Protein AF-A0AA89B451-F1 (afdb_monomer_lite)

Secondary structure (DSSP, 8-state):
--TTHHHHHHHHHHHHHHT-------------GGGGGGGHHHHHH-PPPPHHHHHHHHHTGGGHHHHHHSHHHHHHHTSHHHHHHHHHTT-PPP---TT------TTTTSS-----------------

Structure (mmCIF, N/CA/C/O backbone):
data_AF-A0AA89B451-F1
#
_entry.id   AF-A0AA89B451-F1
#
loop_
_atom_site.group_PDB
_atom_site.id
_atom_site.type_symbol
_atom_site.label_atom_id
_atom_site.label_alt_id
_atom_site.label_comp_id
_atom_site.label_asym_id
_atom_site.label_entity_id
_atom_site.label_seq_id
_atom_site.pdbx_PDB_ins_code
_atom_site.Cartn_x
_atom_site.Cartn_y
_atom_site.Cartn_z
_atom_site.occupancy
_atom_site.B_iso_or_equiv
_atom_site.auth_seq_id
_atom_site.auth_comp_id
_atom_site.auth_asym_id
_atom_site.auth_atom_id
_atom_site.pdbx_PDB_model_num
ATOM 1 N N . MET A 1 1 ? -18.650 55.884 37.615 1.00 42.34 1 MET A N 1
ATOM 2 C CA . MET A 1 1 ? -19.093 54.529 37.215 1.00 42.34 1 MET A CA 1
ATOM 3 C C . MET A 1 1 ? -18.402 54.192 35.899 1.00 42.34 1 MET A C 1
ATOM 5 O O . MET A 1 1 ? -18.638 54.864 34.905 1.00 42.34 1 MET A O 1
ATOM 9 N N . LYS A 1 2 ? -17.401 53.305 35.936 1.00 44.59 2 LYS A N 1
ATOM 10 C CA . LYS A 1 2 ? -16.384 53.126 34.885 1.00 44.59 2 LYS A CA 1
ATOM 11 C C . LYS A 1 2 ? -16.861 52.053 33.893 1.00 44.59 2 LYS A C 1
ATOM 13 O O . LYS A 1 2 ? -16.496 50.892 34.003 1.00 44.59 2 LYS A O 1
ATOM 18 N N . ALA A 1 3 ? -17.684 52.450 32.925 1.00 47.84 3 ALA A N 1
ATOM 19 C CA . ALA A 1 3 ? -18.198 51.569 31.865 1.00 47.84 3 ALA A CA 1
ATOM 20 C C . ALA A 1 3 ? -17.157 51.232 30.771 1.00 47.84 3 ALA A C 1
ATOM 22 O O . ALA A 1 3 ? -17.498 50.661 29.745 1.00 47.84 3 ALA A O 1
ATOM 23 N N . SER A 1 4 ? -15.887 51.596 30.975 1.00 54.25 4 SER A N 1
ATOM 24 C CA . SER A 1 4 ? -14.821 51.425 29.976 1.00 54.25 4 SER A CA 1
ATOM 25 C C . SER A 1 4 ? -14.074 50.087 30.115 1.00 54.25 4 SER A C 1
ATOM 27 O O . SER A 1 4 ? -13.439 49.621 29.177 1.00 54.25 4 SER A O 1
ATOM 29 N N . SER A 1 5 ? -14.168 49.424 31.277 1.00 54.66 5 SER A N 1
ATOM 30 C CA . SER A 1 5 ? -13.353 48.231 31.556 1.00 54.66 5 SER A CA 1
ATOM 31 C C . SER A 1 5 ? -13.921 46.936 30.964 1.00 54.66 5 SER A C 1
ATOM 33 O O . SER A 1 5 ? -13.147 46.066 30.582 1.00 54.66 5 SER A O 1
ATOM 35 N N . CYS A 1 6 ? -15.248 46.798 30.860 1.00 55.81 6 CYS A N 1
ATOM 36 C CA . CYS A 1 6 ? -15.876 45.573 30.341 1.00 55.81 6 CYS A CA 1
ATOM 37 C C . CYS A 1 6 ? -15.662 45.406 28.833 1.00 55.81 6 CYS A C 1
ATOM 39 O O . CYS A 1 6 ? -15.353 44.315 28.364 1.00 55.81 6 CYS A O 1
ATOM 41 N N . THR A 1 7 ? -15.792 46.494 28.074 1.00 57.56 7 THR A N 1
ATOM 42 C CA . THR A 1 7 ? -15.764 46.454 26.606 1.00 57.56 7 THR A CA 1
ATOM 43 C C . THR A 1 7 ? -14.389 46.056 26.075 1.00 57.56 7 THR A C 1
ATOM 45 O O . THR A 1 7 ? -14.287 45.262 25.142 1.00 57.56 7 THR A O 1
ATOM 48 N N . THR A 1 8 ? -13.325 46.541 26.716 1.00 58.19 8 THR A N 1
ATOM 49 C CA . THR A 1 8 ? -11.941 46.218 26.349 1.00 58.19 8 THR A CA 1
ATOM 50 C C . THR A 1 8 ? -11.605 44.755 26.639 1.00 58.19 8 THR A C 1
ATOM 52 O O . THR A 1 8 ? -10.967 44.102 25.820 1.00 58.19 8 THR A O 1
ATOM 55 N N . VAL A 1 9 ? -12.085 44.205 27.760 1.00 61.34 9 VAL A N 1
ATOM 56 C CA . VAL A 1 9 ? -11.870 42.789 28.111 1.00 61.34 9 VAL A CA 1
ATOM 57 C C . VAL A 1 9 ? -12.570 41.869 27.107 1.00 61.34 9 VAL A C 1
ATOM 59 O O . VAL A 1 9 ? -11.967 40.905 26.639 1.00 61.34 9 VAL A O 1
ATOM 62 N N . CYS A 1 10 ? -13.802 42.200 26.705 1.00 60.12 10 CYS A N 1
ATOM 63 C CA . CYS A 1 10 ? -14.530 41.442 25.687 1.00 60.12 10 CYS A CA 1
ATOM 64 C C . CYS A 1 10 ? -13.842 41.490 24.315 1.00 60.12 10 CYS A C 1
ATOM 66 O O . CYS A 1 10 ? -13.740 40.459 23.655 1.00 60.12 10 CYS A O 1
ATOM 68 N N . ALA A 1 11 ? -13.335 42.653 23.897 1.00 61.25 11 ALA A N 1
ATOM 69 C CA . ALA A 1 11 ? -12.654 42.794 22.610 1.00 61.25 11 ALA A CA 1
ATOM 70 C C . ALA A 1 11 ? -11.364 41.957 22.538 1.00 61.25 11 ALA A C 1
ATOM 72 O O . ALA A 1 11 ? -11.120 41.285 21.537 1.00 61.25 11 ALA A O 1
ATOM 73 N N . VAL A 1 12 ? -10.573 41.939 23.616 1.00 61.97 12 VAL A N 1
ATOM 74 C CA . VAL A 1 12 ? -9.334 41.147 23.689 1.00 61.97 12 VAL A CA 1
ATOM 75 C C . VAL A 1 12 ? -9.632 39.643 23.705 1.00 61.97 12 VAL A C 1
ATOM 77 O O . VAL A 1 12 ? -8.961 38.886 23.012 1.00 61.97 12 VAL A O 1
ATOM 80 N N . LEU A 1 13 ? -10.674 39.204 24.419 1.00 60.19 13 LEU A N 1
ATOM 81 C CA . LEU A 1 13 ? -11.106 37.798 24.429 1.00 60.19 13 LEU A CA 1
ATOM 82 C C . LEU A 1 13 ? -11.544 37.305 23.044 1.00 60.19 13 LEU A C 1
ATOM 84 O O . LEU A 1 13 ? -11.180 36.202 22.647 1.00 60.19 13 LEU A O 1
ATOM 88 N N . VAL A 1 14 ? -12.281 38.123 22.288 1.00 63.44 14 VAL A N 1
ATOM 89 C CA . VAL A 1 14 ? -12.711 37.768 20.925 1.00 63.44 14 VAL A CA 1
ATOM 90 C C . VAL A 1 14 ? -11.514 37.684 19.972 1.00 63.44 14 VAL A C 1
ATOM 92 O O . VAL A 1 14 ? -11.442 36.755 19.172 1.00 63.44 14 VAL A O 1
ATOM 95 N N . LEU A 1 15 ? -10.542 38.593 20.096 1.00 59.72 15 LEU A N 1
ATOM 96 C CA . LEU A 1 15 ? -9.306 38.572 19.304 1.00 59.72 15 LEU A CA 1
ATOM 97 C C . LEU A 1 15 ? -8.456 37.317 19.558 1.00 59.72 15 LEU A C 1
ATOM 99 O O . LEU A 1 15 ? -7.945 36.740 18.605 1.00 59.72 15 LEU A O 1
ATOM 103 N N . VAL A 1 16 ? -8.350 36.856 20.809 1.00 59.94 16 VAL A N 1
ATOM 104 C CA . VAL A 1 16 ? -7.577 35.649 21.169 1.00 59.94 16 VAL A CA 1
ATOM 105 C C . VAL A 1 16 ? -8.245 34.358 20.676 1.00 59.94 16 VAL A C 1
ATOM 107 O O . VAL A 1 16 ? -7.560 33.399 20.328 1.00 59.94 16 VAL A O 1
ATOM 110 N N . LEU A 1 17 ? -9.579 34.317 20.603 1.00 57.19 17 LEU A N 1
ATOM 111 C CA . LEU A 1 17 ? -10.303 33.153 20.077 1.00 57.19 17 LEU A CA 1
ATOM 112 C C . LEU A 1 17 ? -10.185 33.022 18.551 1.00 57.19 17 LEU A C 1
ATOM 114 O O . LEU A 1 17 ? -10.241 31.912 18.026 1.00 57.19 17 LEU A O 1
ATOM 118 N N . LEU A 1 18 ? -9.992 34.137 17.841 1.00 56.81 18 LEU A N 1
ATOM 119 C CA . LEU A 1 18 ? -9.830 34.161 16.383 1.00 56.81 18 LEU A CA 1
ATOM 120 C C . LEU A 1 18 ? -8.450 33.663 15.921 1.00 56.81 18 LEU 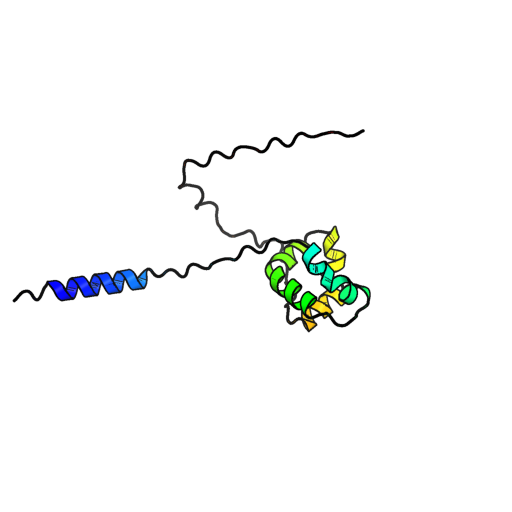A C 1
ATOM 122 O O . LEU A 1 18 ? -8.305 33.300 14.757 1.00 56.81 18 LEU A O 1
ATOM 126 N N . THR A 1 19 ? -7.457 33.609 16.813 1.00 53.78 19 THR A N 1
ATOM 127 C CA . THR A 1 19 ? -6.094 33.128 16.519 1.00 53.78 19 THR A CA 1
ATOM 128 C C . THR A 1 19 ? -5.876 31.664 16.899 1.00 53.78 19 THR A C 1
ATOM 130 O O . THR A 1 19 ? -4.737 31.220 17.005 1.00 53.78 19 THR A O 1
ATOM 133 N N . ALA A 1 20 ? -6.939 30.890 17.138 1.00 51.69 20 ALA A N 1
ATOM 134 C CA . ALA A 1 20 ? -6.831 29.445 17.315 1.00 51.69 20 ALA A CA 1
ATOM 135 C C . ALA A 1 20 ? -6.570 28.776 15.956 1.00 51.69 20 ALA A C 1
ATOM 137 O O . ALA A 1 20 ? -7.441 28.149 15.354 1.00 51.69 20 ALA A O 1
ATOM 138 N N . GLU A 1 21 ? -5.358 28.944 15.444 1.00 49.84 21 GLU A N 1
ATOM 139 C CA . GLU A 1 21 ? -4.872 28.191 14.304 1.00 49.84 21 GLU A CA 1
ATOM 140 C C . GLU A 1 21 ? -4.775 26.713 14.691 1.00 49.84 21 GLU A C 1
ATOM 142 O O . GLU A 1 21 ? -4.073 26.313 15.622 1.00 49.84 21 GLU A O 1
ATOM 147 N N . ALA A 1 22 ? -5.578 25.896 14.006 1.00 50.34 22 ALA A N 1
ATOM 148 C CA . ALA A 1 22 ? -5.596 24.457 14.172 1.00 50.34 22 ALA A CA 1
ATOM 149 C C . ALA A 1 22 ? -4.213 23.917 13.802 1.00 50.34 22 ALA A C 1
ATOM 151 O O . ALA A 1 22 ? -3.892 23.757 12.624 1.00 50.34 22 ALA A O 1
ATOM 152 N N . VAL A 1 23 ? -3.392 23.646 14.818 1.00 46.72 23 VAL A N 1
ATOM 153 C CA . VAL A 1 23 ? -2.1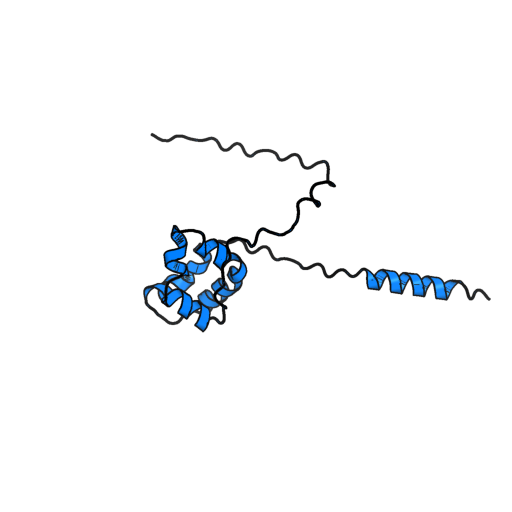35 22.920 14.664 1.00 46.72 23 VAL A CA 1
ATOM 154 C C . VAL A 1 23 ? -2.491 21.549 14.102 1.00 46.72 23 VAL A C 1
ATOM 156 O O . VAL A 1 23 ? -2.917 20.648 14.826 1.00 46.72 23 VAL A O 1
ATOM 159 N N . GLN A 1 24 ? -2.363 21.396 12.785 1.00 46.41 24 GLN A N 1
ATOM 160 C CA . GLN A 1 24 ? -2.410 20.090 12.157 1.00 46.41 24 GLN A CA 1
ATOM 161 C C . GLN A 1 24 ? -1.147 19.364 12.592 1.00 46.41 24 GLN A C 1
ATOM 163 O O . GLN A 1 24 ? -0.073 19.549 12.026 1.00 46.41 24 GLN A O 1
ATOM 168 N N . VAL A 1 25 ? -1.275 18.576 13.657 1.00 45.31 25 VAL A N 1
ATOM 169 C CA . VAL A 1 25 ? -0.246 17.639 14.087 1.00 45.31 25 VAL A CA 1
ATOM 170 C C . VAL A 1 25 ? -0.101 16.614 12.966 1.00 45.31 25 VAL A C 1
ATOM 172 O O . VAL A 1 25 ? -0.804 15.606 12.919 1.00 45.31 25 VAL A O 1
ATOM 175 N N . SER A 1 26 ? 0.781 16.896 12.010 1.00 52.53 26 SER A N 1
ATOM 176 C CA . SER A 1 26 ? 1.203 15.916 11.026 1.00 52.53 26 SER A CA 1
ATOM 177 C C . SER A 1 26 ? 2.032 14.882 11.776 1.00 52.53 26 SER A C 1
ATOM 179 O O . SER A 1 26 ? 3.211 15.100 12.058 1.00 52.53 26 SER A O 1
ATOM 181 N N . VAL A 1 27 ? 1.409 13.768 12.153 1.00 54.88 27 VAL A N 1
ATOM 182 C CA . VAL A 1 27 ? 2.148 12.607 12.640 1.00 54.88 27 VAL A CA 1
ATOM 183 C C . VAL A 1 27 ? 3.012 12.142 11.475 1.00 54.88 27 VAL A C 1
ATOM 185 O O . VAL A 1 27 ? 2.510 11.608 10.486 1.00 54.88 27 VAL A O 1
ATOM 188 N N . ALA A 1 28 ? 4.311 12.417 11.558 1.00 58.75 28 ALA A N 1
ATOM 189 C CA . ALA A 1 28 ? 5.271 11.965 10.570 1.00 58.75 28 ALA A CA 1
ATOM 190 C C . ALA A 1 28 ? 5.390 10.440 10.687 1.00 58.75 28 ALA A C 1
ATOM 192 O O . ALA A 1 28 ? 6.136 9.915 11.512 1.00 58.75 28 ALA A O 1
ATOM 193 N N . VAL A 1 29 ? 4.611 9.716 9.882 1.00 66.25 29 VAL A N 1
ATOM 194 C CA . VAL A 1 29 ? 4.791 8.273 9.725 1.00 66.25 29 VAL A CA 1
ATOM 195 C C . VAL A 1 29 ? 6.126 8.058 9.026 1.00 66.25 29 VAL A C 1
ATOM 197 O O . VAL A 1 29 ? 6.354 8.563 7.927 1.00 66.25 29 VAL A O 1
ATOM 200 N N . THR A 1 30 ? 7.021 7.312 9.669 1.00 80.69 30 THR A N 1
ATOM 201 C CA . THR A 1 30 ? 8.266 6.892 9.025 1.00 80.69 30 THR A CA 1
ATOM 202 C C . THR A 1 30 ? 7.929 5.839 7.980 1.00 80.69 30 THR A C 1
ATOM 204 O O . THR A 1 30 ? 7.410 4.773 8.307 1.00 80.69 30 THR A O 1
ATOM 207 N N . CYS A 1 31 ? 8.229 6.136 6.718 1.00 85.69 31 CYS A N 1
ATOM 208 C CA . CYS A 1 31 ? 8.005 5.208 5.622 1.00 85.69 31 CYS A CA 1
ATOM 209 C C . CYS A 1 31 ? 8.995 4.043 5.706 1.00 85.69 31 CYS A C 1
ATOM 211 O O . CYS A 1 31 ? 10.139 4.149 5.264 1.00 85.69 31 CYS A O 1
ATOM 213 N N . ASN A 1 32 ? 8.541 2.928 6.279 1.00 88.12 32 ASN A N 1
ATOM 214 C CA . ASN A 1 32 ? 9.283 1.680 6.335 1.00 88.12 32 ASN A CA 1
ATOM 215 C C . ASN A 1 32 ? 8.489 0.529 5.692 1.00 88.12 32 ASN A C 1
ATOM 217 O O . ASN A 1 32 ? 7.480 0.056 6.219 1.00 88.12 32 ASN A O 1
ATOM 221 N N . ALA A 1 33 ? 8.984 0.021 4.562 1.00 87.12 33 ALA A N 1
ATOM 222 C CA . ALA A 1 33 ? 8.354 -1.089 3.849 1.00 87.12 33 ALA A CA 1
ATOM 223 C C . ALA A 1 33 ? 8.323 -2.397 4.668 1.00 87.12 33 ALA A C 1
ATOM 225 O O . ALA A 1 33 ? 7.464 -3.243 4.424 1.00 87.12 33 ALA A O 1
ATOM 226 N N . VAL A 1 34 ? 9.203 -2.553 5.666 1.00 89.81 34 VAL A N 1
ATOM 227 C CA . VAL A 1 34 ? 9.238 -3.729 6.555 1.00 89.81 34 VAL A CA 1
ATOM 228 C C . VAL A 1 34 ? 7.949 -3.861 7.371 1.00 89.81 34 VAL A C 1
ATOM 230 O O . VAL A 1 34 ? 7.516 -4.974 7.660 1.00 89.81 34 VAL A O 1
ATOM 233 N N . GLU A 1 35 ? 7.263 -2.757 7.662 1.00 89.44 35 GLU A N 1
ATOM 234 C CA . GLU A 1 35 ? 5.971 -2.779 8.359 1.00 89.44 35 GLU A CA 1
ATOM 235 C C . GLU A 1 35 ? 4.861 -3.457 7.517 1.00 89.44 35 GLU A C 1
ATOM 237 O O . GLU A 1 35 ? 3.888 -3.961 8.076 1.00 89.44 35 GLU A O 1
ATOM 242 N N . LEU A 1 36 ? 5.011 -3.557 6.182 1.00 90.81 36 LEU A N 1
ATOM 243 C CA . LEU A 1 36 ? 4.111 -4.343 5.317 1.00 90.81 36 LEU A CA 1
ATOM 244 C C . LEU A 1 36 ? 4.439 -5.848 5.299 1.00 90.81 36 LEU A C 1
ATOM 246 O O . LEU A 1 36 ? 3.759 -6.605 4.607 1.00 90.81 36 LEU A O 1
ATOM 250 N N . SER A 1 37 ? 5.445 -6.319 6.044 1.00 91.69 37 SER A N 1
ATOM 251 C CA . SER A 1 37 ? 5.803 -7.749 6.111 1.00 91.69 37 SER A CA 1
ATOM 252 C C . SER A 1 37 ? 4.615 -8.640 6.499 1.00 91.69 37 SER A C 1
ATOM 254 O O . SER A 1 37 ? 4.434 -9.723 5.943 1.00 91.69 37 SER A O 1
ATOM 256 N N . SER A 1 38 ? 3.736 -8.136 7.368 1.00 93.12 38 SER A N 1
ATOM 257 C CA . SER A 1 38 ? 2.484 -8.792 7.770 1.00 93.12 38 SER A CA 1
ATOM 258 C C . SER A 1 38 ? 1.500 -9.037 6.612 1.00 93.12 38 SER A C 1
ATOM 260 O O . SER A 1 38 ? 0.625 -9.896 6.722 1.00 93.12 38 SER A O 1
ATOM 262 N N . CYS A 1 39 ? 1.655 -8.331 5.489 1.00 93.06 39 CYS A N 1
ATOM 263 C CA . CYS A 1 39 ? 0.846 -8.483 4.281 1.00 93.06 39 CYS A CA 1
ATOM 264 C C . CYS A 1 39 ? 1.457 -9.423 3.237 1.00 93.06 39 CYS A C 1
ATOM 266 O O . CYS A 1 39 ? 0.786 -9.733 2.254 1.00 93.06 39 CYS A O 1
ATOM 268 N N . VAL A 1 40 ? 2.701 -9.887 3.413 1.00 92.38 40 VAL A N 1
ATOM 269 C CA . VAL A 1 40 ? 3.416 -10.665 2.385 1.00 92.38 40 VAL A CA 1
ATOM 270 C C . VAL A 1 40 ? 2.627 -11.902 1.982 1.00 92.38 40 VAL A C 1
ATOM 272 O O . VAL A 1 40 ? 2.404 -12.100 0.795 1.00 92.38 40 VAL A O 1
ATOM 275 N N . ASN A 1 41 ? 2.118 -12.674 2.945 1.00 92.06 41 ASN A N 1
ATOM 276 C CA . ASN A 1 41 ? 1.335 -13.878 2.654 1.00 92.06 41 ASN A CA 1
ATOM 277 C C . ASN A 1 41 ? 0.062 -13.563 1.838 1.00 92.06 41 ASN A C 1
ATOM 279 O O . ASN A 1 41 ? -0.235 -14.244 0.857 1.00 92.06 41 ASN A O 1
ATOM 283 N N . ALA A 1 42 ? -0.639 -12.477 2.180 1.00 93.44 42 ALA A N 1
ATOM 284 C CA . ALA A 1 42 ? -1.828 -12.034 1.451 1.00 93.44 42 ALA A CA 1
ATOM 285 C C . ALA A 1 42 ? -1.495 -11.582 0.016 1.00 93.44 42 ALA A C 1
ATOM 287 O O . ALA A 1 42 ? -2.249 -11.846 -0.920 1.00 93.44 42 ALA A O 1
ATOM 288 N N . ILE A 1 43 ? -0.333 -10.953 -0.181 1.00 92.69 43 ILE A N 1
ATOM 289 C CA . ILE A 1 43 ? 0.134 -10.493 -1.494 1.00 92.69 43 ILE A CA 1
ATOM 290 C C . ILE A 1 43 ? 0.630 -11.666 -2.354 1.00 92.69 43 ILE A C 1
ATOM 292 O O . ILE A 1 43 ? 0.268 -11.760 -3.526 1.00 92.69 43 ILE A O 1
ATOM 296 N N . THR A 1 44 ? 1.440 -12.575 -1.811 1.00 91.50 44 THR A N 1
ATOM 297 C CA . THR A 1 44 ? 2.063 -13.659 -2.589 1.00 91.50 44 THR A CA 1
ATOM 298 C C . THR A 1 44 ? 1.113 -14.819 -2.852 1.00 91.50 44 THR A C 1
ATOM 300 O O . THR A 1 44 ? 1.140 -15.389 -3.937 1.00 91.50 44 THR A O 1
ATOM 303 N N . SER A 1 45 ? 0.256 -15.155 -1.886 1.00 88.56 45 SER A N 1
ATOM 304 C CA . SER A 1 45 ? -0.612 -16.338 -1.948 1.00 88.56 45 SER A CA 1
ATOM 305 C C . SER A 1 45 ? -2.078 -16.001 -2.219 1.00 88.56 45 SER A C 1
ATOM 307 O O . SER A 1 45 ? -2.908 -16.900 -2.293 1.00 88.56 45 SER A O 1
ATOM 309 N N . SER A 1 46 ? -2.419 -14.717 -2.380 1.00 84.38 46 SER A N 1
ATOM 310 C CA . SER A 1 46 ? -3.809 -14.238 -2.506 1.00 84.38 46 SER A CA 1
ATOM 311 C C . SER A 1 46 ? -4.699 -14.607 -1.309 1.00 84.38 46 SER A C 1
ATOM 313 O O . SER A 1 46 ? -5.922 -14.679 -1.443 1.00 84.38 46 SER A O 1
ATOM 315 N N . ALA A 1 47 ? -4.093 -14.865 -0.148 1.00 90.81 47 ALA A N 1
ATOM 316 C CA . ALA A 1 47 ? -4.816 -15.152 1.081 1.00 90.81 47 ALA A CA 1
ATOM 317 C C . ALA A 1 47 ? -5.534 -13.889 1.601 1.00 90.81 47 ALA A C 1
ATOM 319 O O . ALA A 1 47 ? -5.110 -12.768 1.297 1.00 90.81 47 ALA A O 1
ATOM 320 N N . PRO A 1 48 ? -6.600 -14.035 2.408 1.00 93.56 48 PRO A N 1
ATOM 321 C CA . PRO A 1 48 ? -7.227 -12.900 3.075 1.00 93.56 48 PRO A CA 1
ATOM 322 C C . PRO A 1 48 ? -6.208 -12.128 3.936 1.00 93.56 48 PRO A C 1
ATOM 324 O O . PRO A 1 48 ? -5.423 -12.759 4.652 1.00 93.56 48 PRO A O 1
ATOM 327 N N . PRO A 1 49 ? -6.192 -10.781 3.899 1.00 95.38 49 PRO A N 1
ATOM 328 C CA . PRO A 1 49 ? -5.296 -10.002 4.743 1.00 95.38 49 PRO A CA 1
ATOM 329 C C . PRO A 1 49 ? -5.678 -10.135 6.219 1.00 95.38 49 PRO A C 1
ATOM 331 O O . PRO A 1 49 ? -6.854 -10.147 6.581 1.00 95.38 49 PRO A O 1
ATOM 334 N N . SER A 1 50 ? -4.667 -10.208 7.083 1.00 95.94 50 SER A N 1
ATOM 335 C CA . SER A 1 50 ? -4.864 -10.163 8.531 1.00 95.94 50 SER A CA 1
ATOM 336 C C . SER A 1 50 ? -5.238 -8.751 8.992 1.00 95.94 50 SER A C 1
ATOM 338 O O . SER A 1 50 ? -4.946 -7.757 8.324 1.00 95.94 50 SER A O 1
ATOM 340 N N . GLN A 1 51 ? -5.820 -8.640 10.186 1.00 95.69 51 GLN A N 1
ATOM 341 C CA . GLN A 1 51 ? -6.115 -7.336 10.785 1.00 95.69 51 GLN A CA 1
ATOM 342 C C . GLN A 1 51 ? -4.845 -6.491 10.982 1.00 95.69 51 GLN A C 1
ATOM 344 O O . GLN A 1 51 ? -4.863 -5.284 10.743 1.00 95.69 51 GLN A O 1
ATOM 349 N N . LEU A 1 52 ? -3.726 -7.131 11.343 1.00 95.50 52 LEU A N 1
ATOM 350 C CA . LEU A 1 52 ? -2.429 -6.465 11.464 1.00 95.50 52 LEU A CA 1
ATOM 351 C C . LEU A 1 52 ? -1.963 -5.901 10.118 1.00 95.50 52 LEU A C 1
ATOM 353 O O . LEU A 1 52 ? -1.555 -4.745 10.055 1.00 95.50 52 LEU A O 1
ATOM 357 N N . CYS A 1 53 ? -2.092 -6.683 9.041 1.00 95.81 53 CYS A N 1
ATOM 358 C CA . CYS A 1 53 ? -1.796 -6.208 7.693 1.00 95.81 53 CYS A CA 1
ATOM 359 C C . CYS A 1 53 ? -2.617 -4.957 7.354 1.00 95.81 53 CYS A C 1
ATOM 361 O O . CYS A 1 53 ? -2.051 -3.938 6.959 1.00 95.81 53 CYS A O 1
ATOM 363 N N . CYS A 1 54 ? -3.933 -4.987 7.575 1.00 96.31 54 CYS A N 1
ATOM 364 C CA . CYS A 1 54 ? -4.775 -3.830 7.284 1.00 96.31 54 CYS A CA 1
ATOM 365 C C . CYS A 1 54 ? -4.421 -2.600 8.134 1.00 96.31 54 CYS A C 1
ATOM 367 O O . CYS A 1 54 ? -4.382 -1.496 7.591 1.00 96.31 54 CYS A O 1
ATOM 369 N N . SER A 1 55 ? -4.090 -2.772 9.421 1.00 95.94 55 SER A N 1
ATOM 370 C CA . SER A 1 55 ? -3.613 -1.667 10.272 1.00 95.94 55 SER A CA 1
ATOM 371 C C . SER A 1 55 ? -2.357 -1.023 9.688 1.00 95.94 55 SER A C 1
ATOM 373 O O . SER A 1 55 ? -2.311 0.190 9.493 1.00 95.94 55 SER A O 1
ATOM 375 N N . LYS A 1 56 ? -1.368 -1.841 9.308 1.00 94.50 56 LYS A N 1
ATOM 376 C CA . LYS A 1 56 ? -0.088 -1.362 8.776 1.00 94.50 56 LYS A CA 1
ATOM 377 C C . LYS A 1 56 ? -0.205 -0.705 7.409 1.00 94.50 56 LYS A C 1
ATOM 379 O O . LYS A 1 56 ? 0.434 0.316 7.166 1.00 94.50 56 LYS A O 1
ATOM 384 N N . VAL A 1 57 ? -1.051 -1.223 6.523 1.00 93.69 57 VAL A N 1
ATOM 385 C CA . VAL A 1 57 ? -1.320 -0.566 5.232 1.00 93.69 57 VAL A CA 1
ATOM 386 C C . VAL A 1 57 ? -2.032 0.773 5.444 1.00 93.69 57 VAL A C 1
ATOM 388 O O . VAL A 1 57 ? -1.728 1.742 4.750 1.00 93.69 57 VAL A O 1
ATOM 391 N N . ASN A 1 58 ? -2.944 0.857 6.416 1.00 93.31 58 ASN A N 1
ATOM 392 C CA . ASN A 1 58 ? -3.649 2.093 6.746 1.00 93.31 58 ASN A CA 1
ATOM 393 C C . ASN A 1 58 ? -2.718 3.158 7.349 1.00 93.31 58 ASN A C 1
ATOM 395 O O . ASN A 1 58 ? -2.782 4.315 6.941 1.00 93.31 58 ASN A O 1
ATOM 399 N N . GLU A 1 59 ? -1.821 2.761 8.256 1.00 91.94 59 GLU A N 1
ATOM 400 C CA . GLU A 1 59 ? -0.767 3.624 8.81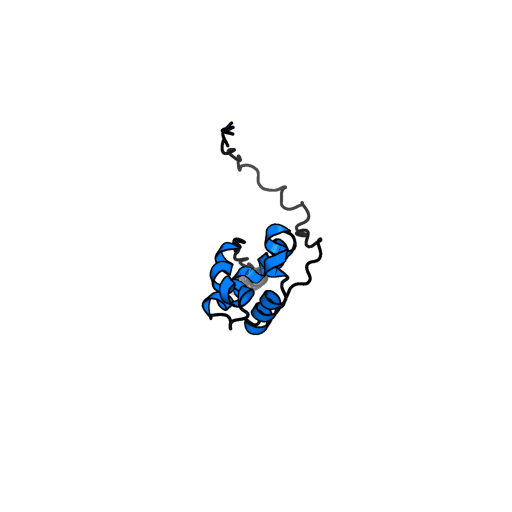0 1.00 91.94 59 GLU A CA 1
ATOM 401 C C . GLU A 1 59 ? 0.140 4.181 7.702 1.00 91.94 59 GLU A C 1
ATOM 403 O O . GLU A 1 59 ? 0.515 5.350 7.723 1.00 91.94 59 GLU A O 1
ATOM 408 N N . GLN A 1 60 ? 0.447 3.369 6.687 1.00 91.38 60 GLN A N 1
ATOM 409 C CA . GLN A 1 60 ? 1.398 3.718 5.630 1.00 91.38 60 GLN A CA 1
ATOM 410 C C . GLN A 1 60 ? 0.792 4.310 4.358 1.00 91.38 60 GLN A C 1
ATOM 412 O O . GLN A 1 60 ? 1.504 4.498 3.368 1.00 91.38 60 GLN A O 1
ATOM 417 N N . LYS A 1 61 ? -0.490 4.680 4.384 1.00 90.25 61 LYS A N 1
ATOM 418 C CA . LYS A 1 61 ? -1.154 5.443 3.316 1.00 90.25 61 LYS A CA 1
ATOM 419 C C . LYS A 1 61 ? -0.301 6.572 2.711 1.00 90.25 61 LYS A C 1
ATOM 421 O O . LYS A 1 61 ? -0.154 6.574 1.487 1.00 90.25 61 LYS A O 1
ATOM 426 N N . PRO A 1 62 ? 0.304 7.491 3.497 1.00 87.56 62 PRO A N 1
ATOM 427 C CA . PRO A 1 62 ? 1.101 8.585 2.931 1.00 87.56 62 PRO A CA 1
ATOM 428 C C . PRO A 1 62 ? 2.369 8.108 2.200 1.00 87.56 62 PRO A C 1
ATOM 430 O O . PRO A 1 62 ? 2.869 8.797 1.315 1.00 87.56 62 PRO A O 1
ATOM 433 N N . CYS A 1 63 ? 2.865 6.910 2.515 1.00 90.50 63 CYS A N 1
ATOM 434 C CA . CYS A 1 63 ? 4.102 6.349 1.973 1.00 90.50 63 CYS A CA 1
ATOM 435 C C . CYS A 1 63 ? 3.898 5.519 0.696 1.00 90.50 63 CYS A C 1
ATOM 437 O O . CYS A 1 63 ? 4.862 5.238 -0.017 1.00 90.50 63 CYS A O 1
ATOM 439 N N . LEU A 1 64 ? 2.659 5.130 0.367 1.00 90.81 64 LEU A N 1
ATOM 440 C CA . LEU A 1 64 ? 2.373 4.238 -0.765 1.00 90.81 64 LEU A CA 1
ATOM 441 C C . LEU A 1 64 ? 2.923 4.769 -2.097 1.00 90.81 64 LEU A C 1
ATOM 443 O O . LEU A 1 64 ? 3.466 3.998 -2.887 1.00 90.81 64 LEU A O 1
ATOM 447 N N . CYS A 1 65 ? 2.865 6.083 -2.333 1.00 90.75 65 CYS A N 1
ATOM 448 C CA . CYS A 1 65 ? 3.457 6.662 -3.538 1.00 90.75 65 CYS A CA 1
ATOM 449 C C . CYS A 1 65 ? 4.978 6.613 -3.563 1.00 90.75 65 CYS A C 1
ATOM 451 O O . CYS A 1 65 ? 5.560 6.386 -4.622 1.00 90.75 65 CYS A O 1
ATOM 453 N N . GLN A 1 66 ? 5.632 6.776 -2.415 1.00 89.62 66 GLN A N 1
ATOM 454 C CA . GLN A 1 66 ? 7.079 6.622 -2.325 1.00 89.62 66 GLN A CA 1
ATOM 455 C C . GLN A 1 66 ? 7.493 5.184 -2.667 1.00 89.62 66 GLN A C 1
ATOM 457 O O . GLN A 1 66 ? 8.459 4.978 -3.402 1.00 89.62 66 GLN A O 1
ATOM 462 N N . TYR A 1 67 ? 6.723 4.189 -2.219 1.00 90.88 67 TYR A N 1
ATOM 463 C CA . TYR A 1 67 ? 6.967 2.788 -2.570 1.00 90.88 67 TYR A CA 1
ATOM 464 C C . TYR A 1 67 ? 6.723 2.487 -4.045 1.00 90.88 67 TYR A C 1
ATOM 466 O O . TYR A 1 67 ? 7.476 1.722 -4.638 1.00 90.88 67 TYR A O 1
ATOM 474 N N . LEU A 1 68 ? 5.722 3.119 -4.661 1.00 90.38 68 LEU A N 1
ATOM 475 C CA . LEU A 1 68 ? 5.456 2.972 -6.094 1.00 90.38 68 LEU A CA 1
ATOM 476 C C . LEU A 1 68 ? 6.527 3.629 -6.975 1.00 90.38 68 LEU A C 1
ATOM 478 O O . LEU A 1 68 ? 6.755 3.159 -8.090 1.00 90.38 68 LEU A O 1
ATOM 482 N N . LYS A 1 69 ? 7.204 4.672 -6.482 1.00 88.75 69 LYS A N 1
ATOM 483 C CA . LYS A 1 69 ? 8.340 5.308 -7.169 1.00 88.75 69 LYS A CA 1
ATOM 484 C C . LYS A 1 69 ? 9.628 4.492 -7.062 1.00 88.75 69 LYS A C 1
ATOM 486 O O . LYS A 1 69 ? 10.455 4.546 -7.967 1.00 88.75 69 LYS A O 1
ATOM 491 N N . ASN A 1 70 ? 9.807 3.724 -5.987 1.00 88.62 70 ASN A N 1
ATOM 492 C CA . ASN A 1 70 ? 10.982 2.876 -5.822 1.00 88.62 70 ASN A CA 1
ATOM 493 C C . ASN A 1 70 ? 10.839 1.591 -6.668 1.00 88.62 70 ASN A C 1
ATOM 495 O O . ASN A 1 70 ? 9.977 0.768 -6.357 1.00 88.62 70 ASN A O 1
ATOM 499 N N . PRO A 1 71 ? 11.674 1.357 -7.700 1.00 88.19 71 PRO A N 1
ATOM 500 C CA . PRO A 1 71 ? 11.516 0.212 -8.602 1.00 88.19 71 PRO A CA 1
ATOM 501 C C . PRO A 1 71 ? 11.595 -1.145 -7.884 1.00 88.19 71 PRO A C 1
ATOM 503 O O . PRO A 1 71 ? 10.863 -2.065 -8.247 1.00 88.19 71 PRO A O 1
ATOM 506 N N . SER A 1 72 ? 12.401 -1.257 -6.824 1.00 89.75 72 SER A N 1
ATOM 507 C CA . SER A 1 72 ? 12.556 -2.493 -6.047 1.00 89.75 72 SER A CA 1
ATOM 508 C C . SER A 1 72 ? 11.289 -2.870 -5.275 1.00 89.75 72 SER A C 1
ATOM 510 O O . SER A 1 72 ? 11.000 -4.054 -5.099 1.00 89.75 72 SER A O 1
ATOM 512 N N . LEU A 1 73 ? 10.516 -1.872 -4.833 1.00 89.56 73 LEU A N 1
ATOM 513 C CA . LEU A 1 73 ? 9.276 -2.058 -4.069 1.00 89.56 73 LEU A CA 1
ATOM 514 C C . LEU A 1 73 ? 8.029 -2.025 -4.953 1.00 89.56 73 LEU A C 1
ATOM 516 O O . LEU A 1 73 ? 7.029 -2.675 -4.639 1.00 89.56 73 LEU A O 1
ATOM 520 N N . ARG A 1 74 ? 8.090 -1.305 -6.077 1.00 90.25 74 ARG A N 1
ATOM 521 C CA . ARG A 1 74 ? 6.975 -1.106 -7.003 1.00 90.25 74 ARG A CA 1
ATOM 522 C C . ARG A 1 74 ? 6.351 -2.429 -7.419 1.00 90.25 74 ARG A C 1
ATOM 524 O O . ARG A 1 74 ? 5.140 -2.563 -7.323 1.00 90.25 74 ARG A O 1
ATOM 531 N N . GLN A 1 75 ? 7.159 -3.417 -7.799 1.00 88.69 75 GLN A N 1
ATOM 532 C CA . GLN A 1 75 ? 6.681 -4.744 -8.210 1.00 88.69 75 GLN A CA 1
ATOM 533 C C . GLN A 1 75 ? 5.777 -5.423 -7.165 1.00 88.69 75 GLN A C 1
ATOM 535 O O . GLN A 1 75 ? 4.798 -6.070 -7.529 1.00 88.69 75 GLN A O 1
ATOM 540 N N . PHE A 1 76 ? 6.049 -5.216 -5.873 1.00 88.88 76 PHE A N 1
ATOM 541 C CA . PHE A 1 76 ? 5.245 -5.768 -4.786 1.00 88.88 76 PHE A CA 1
ATOM 542 C C . PHE A 1 76 ? 3.975 -4.944 -4.561 1.00 88.88 76 PHE A C 1
ATOM 544 O O . PHE A 1 76 ? 2.878 -5.501 -4.545 1.00 88.88 76 PHE A O 1
ATOM 551 N N . VAL A 1 77 ? 4.108 -3.618 -4.458 1.00 91.12 77 VAL A N 1
ATOM 552 C CA . VAL A 1 77 ? 3.006 -2.701 -4.110 1.00 91.12 77 VAL A CA 1
ATOM 553 C C . VAL A 1 77 ? 2.028 -2.478 -5.271 1.00 91.12 77 VAL A C 1
ATOM 555 O O . VAL A 1 77 ? 0.841 -2.267 -5.042 1.00 91.12 77 VAL A O 1
ATOM 558 N N . SER A 1 78 ? 2.478 -2.569 -6.528 1.00 91.00 78 SER A N 1
ATOM 559 C CA . SER A 1 78 ? 1.617 -2.429 -7.711 1.00 91.00 78 SER A CA 1
ATOM 560 C C . SER A 1 78 ? 1.004 -3.742 -8.203 1.00 91.00 78 SER A C 1
ATOM 562 O O . SER A 1 78 ? 0.248 -3.713 -9.179 1.00 91.00 78 SER A O 1
ATOM 564 N N . SER A 1 79 ? 1.329 -4.874 -7.569 1.00 92.12 79 SER A N 1
ATOM 565 C CA . SER A 1 79 ? 0.826 -6.194 -7.961 1.00 92.12 79 SER A CA 1
ATOM 566 C C . SER A 1 79 ? -0.709 -6.280 -7.855 1.00 92.12 79 SER A C 1
ATOM 568 O O . SER A 1 79 ? -1.316 -5.593 -7.025 1.00 92.12 79 SER A O 1
ATOM 570 N N . PRO A 1 80 ? -1.374 -7.140 -8.652 1.00 93.69 80 PRO A N 1
ATOM 571 C CA . PRO A 1 80 ? -2.824 -7.323 -8.568 1.00 93.69 80 PRO A CA 1
ATOM 572 C C . PRO A 1 80 ? -3.296 -7.718 -7.164 1.00 93.69 80 PRO A C 1
ATOM 574 O O . PRO A 1 80 ? -4.328 -7.240 -6.696 1.00 93.69 80 PRO A O 1
ATOM 577 N N . ASN A 1 81 ? -2.519 -8.546 -6.466 1.00 94.38 81 ASN A N 1
ATOM 578 C CA . ASN A 1 81 ? -2.849 -8.987 -5.116 1.00 94.38 81 ASN A CA 1
ATOM 579 C C . ASN A 1 81 ? -2.647 -7.879 -4.081 1.00 94.38 81 ASN A C 1
ATOM 581 O O . ASN A 1 81 ? -3.499 -7.719 -3.214 1.00 94.38 81 ASN A O 1
ATOM 585 N N . ALA A 1 82 ? -1.607 -7.048 -4.201 1.00 93.31 82 ALA A N 1
ATOM 586 C CA . ALA A 1 82 ? -1.461 -5.877 -3.334 1.00 93.31 82 ALA A CA 1
ATOM 587 C C . ALA A 1 82 ? -2.615 -4.880 -3.511 1.00 93.31 82 ALA A C 1
ATOM 589 O O . ALA A 1 82 ? -3.119 -4.341 -2.526 1.00 93.31 82 ALA A O 1
ATOM 590 N N . ARG A 1 83 ? -3.103 -4.692 -4.744 1.00 93.56 83 ARG A N 1
ATOM 591 C CA . ARG A 1 83 ? -4.302 -3.879 -5.008 1.00 93.56 83 ARG A CA 1
ATOM 592 C C . ARG A 1 83 ? -5.544 -4.469 -4.346 1.00 93.56 83 ARG A C 1
ATOM 594 O O . ARG A 1 83 ? -6.279 -3.729 -3.704 1.00 93.56 83 ARG A O 1
ATOM 601 N N . LYS A 1 84 ? -5.743 -5.789 -4.439 1.00 94.38 84 LYS A N 1
ATOM 602 C CA . LYS A 1 84 ? -6.832 -6.482 -3.732 1.00 94.38 84 LYS A CA 1
ATOM 603 C C . LYS A 1 84 ? -6.727 -6.301 -2.220 1.00 94.38 84 LYS A C 1
ATOM 605 O O . LYS A 1 84 ? -7.721 -5.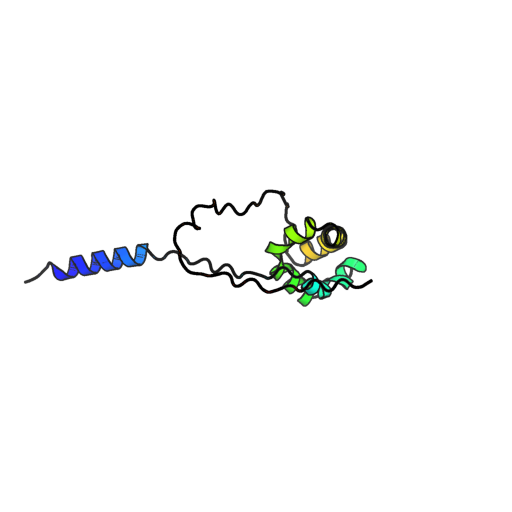955 -1.602 1.00 94.38 84 LYS A O 1
ATOM 610 N N . VAL A 1 85 ? -5.539 -6.476 -1.635 1.00 95.19 85 VAL A N 1
ATOM 611 C CA . VAL A 1 85 ? -5.305 -6.254 -0.197 1.00 95.19 85 VAL A CA 1
ATOM 612 C C . VAL A 1 85 ? -5.678 -4.826 0.197 1.00 95.19 85 VAL A C 1
ATOM 614 O O . VAL A 1 85 ? -6.425 -4.646 1.153 1.00 95.19 85 VAL A O 1
ATOM 617 N N . ALA A 1 86 ? -5.232 -3.820 -0.561 1.00 94.25 86 ALA A N 1
ATOM 618 C CA . ALA A 1 86 ? -5.587 -2.426 -0.308 1.00 94.25 86 ALA A CA 1
ATOM 619 C C . ALA A 1 86 ? -7.110 -2.211 -0.349 1.00 94.25 86 ALA A C 1
ATOM 621 O O . ALA A 1 86 ? -7.665 -1.629 0.581 1.00 94.25 86 ALA A O 1
ATOM 622 N N . SER A 1 87 ? -7.799 -2.750 -1.361 1.00 95.06 87 SER A N 1
ATOM 623 C CA . SER A 1 87 ? -9.262 -2.683 -1.460 1.00 95.06 87 SER A CA 1
ATOM 624 C C . SER A 1 87 ? -9.968 -3.373 -0.289 1.00 95.06 87 SER A C 1
ATOM 626 O O . SER A 1 87 ? -10.852 -2.772 0.315 1.00 95.06 87 SER A O 1
ATOM 628 N N . THR A 1 88 ? -9.557 -4.590 0.077 1.00 95.81 88 THR A N 1
ATOM 629 C CA . THR A 1 88 ? -10.125 -5.343 1.207 1.00 95.81 88 THR A CA 1
ATOM 630 C C . THR A 1 88 ? -9.913 -4.622 2.537 1.00 95.81 88 THR A C 1
ATOM 632 O O . THR A 1 88 ? -10.798 -4.620 3.385 1.00 95.81 88 THR A O 1
ATOM 635 N N . CYS A 1 89 ? -8.765 -3.967 2.715 1.00 95.31 89 CYS A N 1
ATOM 636 C CA . CYS A 1 89 ? -8.445 -3.191 3.910 1.00 95.31 89 CYS A CA 1
ATOM 637 C C . CYS A 1 89 ? -9.026 -1.760 3.903 1.00 95.31 89 CYS A C 1
ATOM 639 O O . CYS A 1 89 ? -8.730 -0.988 4.814 1.00 95.31 89 CYS A O 1
ATOM 641 N N . GLY A 1 90 ? -9.809 -1.364 2.890 1.00 95.06 90 GLY A N 1
ATOM 642 C CA . GLY A 1 90 ? -10.396 -0.018 2.805 1.00 95.06 90 GLY A CA 1
ATOM 643 C C . GLY A 1 90 ? -9.372 1.098 2.559 1.00 95.06 90 GLY A C 1
ATOM 644 O O . GLY A 1 90 ? -9.572 2.251 2.951 1.00 95.06 90 GLY A O 1
ATOM 645 N N . VAL A 1 91 ? -8.241 0.767 1.937 1.00 93.56 91 VAL A N 1
ATOM 646 C CA . VAL A 1 91 ? -7.184 1.717 1.597 1.00 93.56 91 VAL A CA 1
ATOM 647 C C . VAL A 1 91 ? -7.285 2.089 0.117 1.00 93.56 91 VAL A C 1
ATOM 649 O O . VAL A 1 91 ? -7.054 1.233 -0.741 1.00 93.56 91 VAL A O 1
ATOM 652 N N . PRO A 1 92 ? -7.622 3.351 -0.218 1.00 89.44 92 PRO A N 1
ATOM 653 C CA . PRO A 1 92 ? -7.669 3.779 -1.607 1.00 89.44 92 PRO A CA 1
ATOM 654 C C . PRO A 1 92 ? -6.267 3.711 -2.213 1.00 89.44 92 PRO A C 1
ATOM 656 O O . PRO A 1 92 ? -5.291 4.174 -1.620 1.00 89.44 92 PRO A O 1
ATOM 659 N N . PHE A 1 93 ? -6.168 3.122 -3.403 1.00 87.88 93 PHE A N 1
ATOM 660 C CA . PHE A 1 93 ? -4.902 3.044 -4.117 1.00 87.88 93 PHE A CA 1
ATOM 661 C C . PHE A 1 93 ? -4.560 4.424 -4.700 1.00 87.88 93 PHE A C 1
ATOM 663 O O . PHE A 1 93 ? -5.382 4.978 -5.434 1.00 87.88 93 PHE A O 1
ATOM 670 N N . PRO A 1 94 ? -3.385 5.000 -4.401 1.00 85.06 94 PRO A N 1
ATOM 671 C CA . PRO A 1 94 ? -3.104 6.378 -4.773 1.00 85.06 94 PRO A CA 1
ATOM 672 C C . PRO A 1 94 ? -2.779 6.526 -6.266 1.00 85.06 94 PRO A C 1
ATOM 674 O O . PRO A 1 94 ? -2.092 5.693 -6.863 1.00 85.06 94 PRO A O 1
ATOM 677 N N . THR A 1 95 ? -3.220 7.635 -6.862 1.00 86.69 95 THR A N 1
ATOM 678 C CA . THR A 1 95 ? -2.691 8.135 -8.136 1.00 86.69 95 THR A CA 1
ATOM 679 C C . THR A 1 95 ? -1.424 8.928 -7.848 1.00 86.69 95 THR A C 1
ATOM 681 O O . THR A 1 95 ? -1.473 10.067 -7.382 1.00 86.69 95 THR A O 1
ATOM 684 N N . CYS A 1 96 ? -0.276 8.297 -8.060 1.00 83.50 96 CYS A N 1
ATOM 685 C CA . CYS A 1 96 ? 1.009 8.910 -7.770 1.00 83.50 96 CYS A CA 1
ATOM 686 C C . CYS A 1 96 ? 1.463 9.734 -8.962 1.00 83.50 96 CYS A C 1
ATOM 688 O O . CYS A 1 96 ? 2.054 9.212 -9.901 1.00 83.50 96 CYS A O 1
ATOM 690 N N . ASN A 1 97 ? 1.182 11.027 -8.902 1.00 74.62 97 ASN A N 1
ATOM 691 C CA . ASN A 1 97 ? 1.763 11.982 -9.825 1.00 74.62 97 ASN A CA 1
ATOM 692 C C . ASN A 1 97 ? 3.171 12.289 -9.304 1.00 74.62 97 ASN A C 1
ATOM 694 O O . ASN A 1 97 ? 3.365 12.515 -8.104 1.00 74.62 97 ASN A O 1
ATOM 698 N N . ASP A 1 98 ? 4.175 12.295 -10.178 1.00 55.50 98 ASP A N 1
ATOM 699 C CA . ASP A 1 98 ? 5.562 12.517 -9.759 1.00 55.50 98 ASP A CA 1
ATOM 700 C C . ASP A 1 98 ? 5.792 13.886 -9.087 1.00 55.50 98 ASP A C 1
ATOM 702 O O . ASP A 1 98 ? 6.781 14.055 -8.377 1.00 55.50 98 ASP A O 1
ATOM 706 N N . ALA A 1 99 ? 4.817 14.797 -9.183 1.00 47.91 99 ALA A N 1
ATOM 707 C CA . ALA A 1 99 ? 4.850 16.172 -8.705 1.00 47.91 99 ALA A CA 1
ATOM 708 C C . ALA A 1 99 ? 3.941 16.478 -7.491 1.00 47.91 99 ALA A C 1
ATOM 710 O O . ALA A 1 99 ? 3.314 17.531 -7.455 1.00 47.91 99 ALA A O 1
ATOM 711 N N . VAL A 1 100 ? 3.925 15.649 -6.439 1.00 41.97 100 VAL A N 1
ATOM 712 C CA . VAL A 1 100 ? 3.748 16.225 -5.084 1.00 41.97 100 VAL A CA 1
ATOM 713 C C . VAL A 1 100 ? 5.130 16.650 -4.601 1.00 41.97 100 VAL A C 1
ATOM 715 O O . VAL A 1 100 ? 5.732 16.065 -3.705 1.00 41.97 100 VAL A O 1
ATOM 718 N N . GLN A 1 101 ? 5.684 17.638 -5.307 1.00 38.56 101 GLN A N 1
ATOM 719 C CA . GLN A 1 101 ? 6.669 18.526 -4.721 1.00 38.56 101 GLN A CA 1
ATOM 720 C C . GLN A 1 101 ? 5.937 19.185 -3.565 1.00 38.56 101 GLN A C 1
ATOM 722 O O . GLN A 1 101 ? 4.896 19.806 -3.766 1.00 38.56 101 GLN A O 1
ATOM 727 N N . VAL A 1 102 ? 6.445 18.958 -2.363 1.00 39.06 102 VAL A N 1
ATOM 728 C CA . VAL A 1 102 ? 6.051 19.655 -1.151 1.00 39.06 102 VAL A CA 1
ATOM 729 C C . VAL A 1 102 ? 6.016 21.143 -1.501 1.00 39.06 102 VAL A C 1
ATOM 731 O O . VAL A 1 102 ? 7.054 21.784 -1.613 1.00 39.06 102 VAL A O 1
ATOM 734 N N . SER A 1 103 ? 4.828 21.693 -1.746 1.00 43.69 103 SER A N 1
ATOM 735 C CA . SER A 1 103 ? 4.616 23.100 -2.079 1.00 43.69 103 SER A CA 1
ATOM 736 C C . SER A 1 103 ? 4.741 23.973 -0.827 1.00 43.69 103 SER A C 1
ATOM 738 O O . SER A 1 103 ? 4.047 24.972 -0.685 1.00 43.69 103 SER A O 1
ATOM 740 N N . TYR A 1 104 ? 5.651 23.607 0.081 1.00 47.75 104 TYR A N 1
ATOM 741 C CA . TYR A 1 104 ? 6.363 24.569 0.902 1.00 47.75 104 TYR A CA 1
ATOM 742 C C . TYR A 1 104 ? 7.401 25.210 -0.011 1.00 47.75 104 TYR A C 1
ATOM 744 O O . TYR A 1 104 ? 8.574 24.849 -0.052 1.00 47.75 104 TYR A O 1
ATOM 752 N N . SER A 1 105 ? 6.924 26.155 -0.810 1.00 44.78 105 SER A N 1
ATOM 753 C CA . SER A 1 105 ? 7.752 27.207 -1.376 1.00 44.78 105 SER A CA 1
ATOM 754 C C . SER A 1 105 ? 8.767 27.687 -0.332 1.00 44.78 105 SER A C 1
ATOM 756 O O . SER A 1 105 ? 8.421 27.935 0.822 1.00 44.78 105 SER A O 1
ATOM 758 N N . ALA A 1 106 ? 10.014 27.793 -0.770 1.00 49.03 106 ALA A N 1
ATOM 759 C CA . ALA A 1 106 ? 11.242 27.998 -0.015 1.00 49.03 106 ALA A CA 1
ATOM 760 C C . ALA A 1 106 ? 11.368 29.336 0.761 1.00 49.03 106 ALA A C 1
ATOM 762 O O . ALA A 1 106 ? 12.467 29.868 0.871 1.00 49.03 106 ALA A O 1
ATOM 763 N N . TRP A 1 107 ? 10.287 29.902 1.308 1.00 49.56 107 TRP A N 1
ATOM 764 C CA . TRP A 1 107 ? 10.309 31.167 2.063 1.00 49.56 107 TRP A CA 1
ATOM 765 C C . TRP A 1 107 ? 10.281 31.007 3.592 1.00 49.56 107 TRP A C 1
ATOM 767 O O . TRP A 1 107 ? 10.500 31.985 4.295 1.00 49.56 107 TRP A O 1
ATOM 777 N N . ALA A 1 108 ? 10.090 29.799 4.135 1.00 42.78 108 ALA A N 1
ATOM 778 C CA . ALA A 1 108 ? 10.142 29.573 5.589 1.00 42.78 108 ALA A CA 1
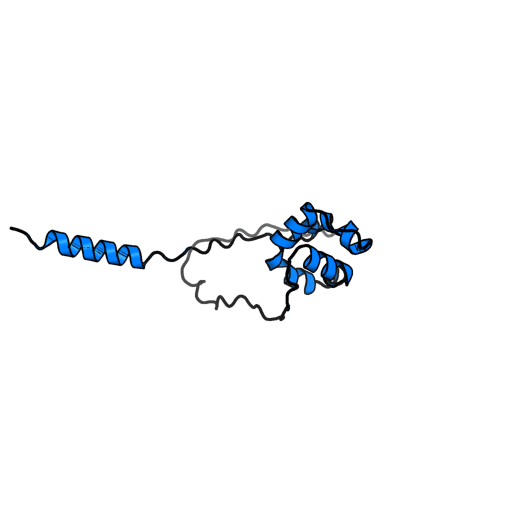ATOM 779 C C . ALA A 1 108 ? 11.570 29.359 6.149 1.00 42.78 108 ALA A C 1
ATOM 781 O O . ALA A 1 108 ? 11.742 29.229 7.357 1.00 42.78 108 ALA A O 1
ATOM 782 N N . VAL A 1 109 ? 12.606 29.320 5.298 1.00 47.97 109 VAL A N 1
ATOM 783 C CA . VAL A 1 109 ? 14.003 29.069 5.724 1.00 47.97 109 VAL A CA 1
ATOM 784 C C . VAL A 1 109 ? 14.733 30.357 6.151 1.00 47.97 109 VAL A C 1
ATOM 786 O O . VA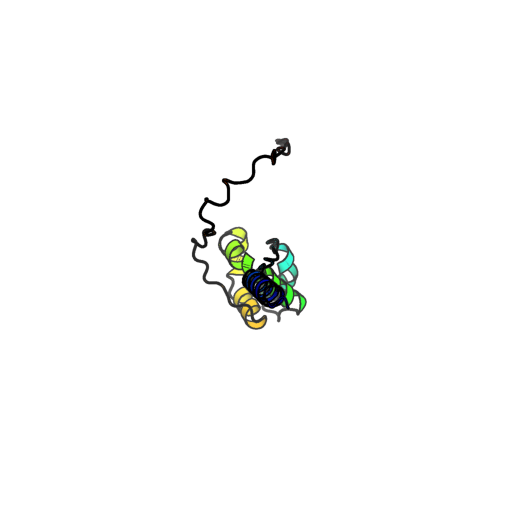L A 1 109 ? 15.811 30.293 6.731 1.00 47.97 109 VAL A O 1
ATOM 789 N N . THR A 1 110 ? 14.160 31.546 5.943 1.00 50.44 110 THR A N 1
ATOM 790 C CA . THR A 1 110 ? 14.852 32.826 6.202 1.00 50.44 110 THR A CA 1
ATOM 791 C C . THR A 1 110 ? 14.647 33.433 7.595 1.00 50.44 110 THR A C 1
ATOM 793 O O . THR A 1 110 ? 15.016 34.586 7.799 1.00 50.44 110 THR A O 1
ATOM 796 N N . ALA A 1 111 ? 14.147 32.691 8.589 1.00 48.97 111 ALA A N 1
ATOM 797 C CA . ALA A 1 111 ? 14.057 33.212 9.959 1.00 48.97 111 ALA A CA 1
ATOM 798 C C . ALA A 1 111 ? 14.307 32.158 11.053 1.00 48.97 111 ALA A C 1
ATOM 800 O O . ALA A 1 111 ? 13.460 31.946 11.911 1.00 48.97 111 ALA A O 1
ATOM 801 N N . ASN A 1 112 ? 15.481 31.516 11.061 1.00 50.22 112 ASN A N 1
ATOM 802 C CA . ASN A 1 112 ? 16.070 31.041 12.321 1.00 50.22 112 ASN A CA 1
ATOM 803 C C . ASN A 1 112 ? 17.604 30.914 12.205 1.00 50.22 112 ASN A C 1
ATOM 805 O O . ASN A 1 112 ? 18.092 29.926 11.651 1.00 50.22 112 ASN A O 1
ATOM 809 N N . PRO A 1 113 ? 18.397 31.894 12.673 1.00 53.75 113 PRO A N 1
ATOM 810 C CA . PRO A 1 113 ? 19.836 31.721 12.790 1.00 53.75 113 PRO A CA 1
ATOM 811 C C . PRO A 1 113 ? 20.135 30.887 14.048 1.00 53.75 113 PRO A C 1
ATOM 813 O O . PRO A 1 113 ? 19.565 31.154 15.099 1.00 53.75 113 PRO A O 1
ATOM 816 N N . GLN A 1 114 ? 21.086 29.950 13.945 1.00 48.38 114 GLN A N 1
ATOM 817 C CA . GLN A 1 114 ? 21.650 29.092 15.012 1.00 48.38 114 GLN A CA 1
ATOM 818 C C . GLN A 1 114 ? 21.052 27.677 15.157 1.00 48.38 114 GLN A C 1
ATOM 820 O O . GLN A 1 114 ? 20.569 27.303 16.221 1.00 48.38 114 GLN A O 1
ATOM 825 N N . ILE A 1 115 ? 21.187 26.832 14.127 1.00 43.75 115 ILE A N 1
ATOM 826 C CA . ILE A 1 115 ? 21.370 25.389 14.360 1.00 43.75 115 ILE A CA 1
ATOM 827 C C . ILE A 1 115 ? 22.543 24.924 13.499 1.00 43.75 115 ILE A C 1
ATOM 829 O O . ILE A 1 115 ? 22.432 24.726 12.291 1.00 43.75 115 ILE A O 1
ATOM 833 N N . GLU A 1 116 ? 23.698 24.816 14.141 1.00 43.66 116 GLU A N 1
ATOM 834 C CA . GLU A 1 116 ? 24.926 24.281 13.576 1.00 43.66 116 GLU A CA 1
ATOM 835 C C . GLU A 1 116 ? 24.726 22.777 13.337 1.00 43.66 116 GLU A C 1
ATOM 837 O O . GLU A 1 116 ? 24.649 21.984 14.275 1.00 43.66 116 GLU A O 1
ATOM 842 N N . VAL A 1 117 ? 24.558 22.374 12.074 1.00 41.12 117 VAL A N 1
ATOM 843 C CA . VAL A 1 117 ? 24.458 20.959 11.700 1.00 41.12 117 VAL A CA 1
ATOM 844 C C . VAL A 1 117 ? 25.837 20.337 11.883 1.00 41.12 117 VAL A C 1
ATOM 846 O O . VAL A 1 117 ? 26.697 20.411 11.006 1.00 41.12 117 VAL A O 1
ATOM 849 N N . THR A 1 118 ? 26.058 19.716 13.038 1.00 44.31 118 THR A N 1
ATOM 850 C CA . THR A 1 118 ? 27.217 18.856 13.256 1.00 44.31 118 THR A CA 1
ATOM 851 C C . THR A 1 118 ? 27.063 17.645 12.339 1.00 44.31 118 THR A C 1
ATOM 853 O O . THR A 1 118 ? 26.198 16.791 12.522 1.00 44.31 118 THR A O 1
ATOM 856 N N . LYS A 1 119 ? 27.876 17.619 11.284 1.00 45.66 119 LYS A N 1
ATOM 857 C CA . LYS A 1 119 ? 27.987 16.531 10.313 1.00 45.66 119 LYS A CA 1
ATOM 858 C C . LYS A 1 119 ? 28.363 15.228 11.040 1.00 45.66 119 LYS A C 1
ATOM 860 O O . LYS A 1 119 ? 29.425 15.198 11.659 1.00 45.66 119 LYS A O 1
ATOM 865 N N . PRO A 1 120 ? 27.574 14.142 10.960 1.00 37.59 120 PRO A N 1
ATOM 866 C CA . PRO A 1 120 ? 28.068 12.834 11.363 1.00 37.59 120 PRO A CA 1
ATOM 867 C C . PRO A 1 120 ? 29.118 12.358 10.349 1.00 37.59 120 PRO A C 1
ATOM 869 O O . PRO A 1 120 ? 28.872 12.290 9.142 1.00 37.59 120 PRO A O 1
ATOM 872 N N . ASP A 1 121 ? 30.310 12.066 10.861 1.00 40.00 121 ASP A N 1
ATOM 873 C CA . ASP A 1 121 ? 31.458 11.519 10.141 1.00 40.00 121 ASP A CA 1
ATOM 874 C C . ASP A 1 121 ? 31.132 10.087 9.674 1.00 40.00 121 ASP A C 1
ATOM 876 O O . ASP A 1 121 ? 31.312 9.106 10.397 1.00 40.00 121 ASP A O 1
ATOM 880 N N . ILE A 1 122 ? 30.583 9.945 8.465 1.00 47.31 122 ILE A N 1
ATOM 881 C CA . ILE A 1 122 ? 30.448 8.635 7.821 1.00 47.31 122 ILE A CA 1
ATOM 882 C C . ILE A 1 122 ? 31.831 8.271 7.278 1.00 47.31 122 ILE A C 1
ATOM 884 O O . ILE A 1 122 ? 32.199 8.631 6.160 1.00 47.31 122 ILE A O 1
ATOM 888 N N . LYS A 1 123 ? 32.615 7.558 8.094 1.00 45.41 123 LYS A N 1
ATOM 889 C CA . LYS A 1 123 ? 33.811 6.846 7.637 1.00 45.41 123 LYS A CA 1
ATOM 890 C C . LYS A 1 123 ? 33.393 5.809 6.592 1.00 45.41 123 LYS A C 1
ATOM 892 O O . LYS A 1 123 ? 32.824 4.771 6.917 1.00 45.41 123 LYS A O 1
ATOM 897 N N . THR A 1 124 ? 33.707 6.093 5.334 1.00 44.44 124 THR A N 1
ATOM 898 C CA . THR A 1 124 ? 33.696 5.125 4.236 1.00 44.44 124 THR A CA 1
ATOM 899 C C . THR A 1 124 ? 34.772 4.071 4.499 1.00 44.44 124 THR A C 1
ATOM 901 O O . THR A 1 124 ? 35.945 4.276 4.192 1.00 44.44 124 THR A O 1
ATOM 904 N N . THR A 1 125 ? 34.397 2.936 5.086 1.00 43.44 125 THR A N 1
ATOM 905 C CA . THR A 1 125 ? 35.235 1.732 5.065 1.00 43.44 125 THR A CA 1
ATOM 906 C C . THR A 1 125 ? 34.969 1.000 3.757 1.00 43.44 125 THR A C 1
ATOM 908 O O . THR A 1 125 ? 34.037 0.210 3.637 1.00 43.44 125 THR A O 1
ATOM 911 N N . THR A 1 126 ? 35.797 1.307 2.761 1.00 47.16 126 THR A N 1
ATOM 912 C CA . THR A 1 126 ? 35.965 0.501 1.552 1.00 47.16 126 THR A CA 1
ATOM 913 C C . THR A 1 126 ? 36.447 -0.888 1.956 1.00 47.16 126 THR A C 1
ATOM 915 O O . THR A 1 126 ? 37.520 -1.029 2.542 1.00 47.16 126 THR A O 1
ATOM 918 N N . ALA A 1 127 ? 35.648 -1.908 1.650 1.00 45.97 127 ALA A N 1
ATOM 919 C CA . ALA A 1 127 ? 36.054 -3.300 1.720 1.00 45.97 127 ALA A CA 1
ATOM 920 C C . ALA A 1 127 ? 36.183 -3.846 0.294 1.00 45.97 127 ALA A C 1
ATOM 922 O O . ALA A 1 127 ? 35.188 -3.919 -0.429 1.00 45.97 127 ALA A O 1
ATOM 923 N N . ARG A 1 128 ? 37.408 -4.297 0.005 1.00 37.78 128 ARG A N 1
ATOM 924 C CA . ARG A 1 128 ? 37.885 -5.102 -1.127 1.00 37.78 128 ARG A CA 1
ATOM 925 C C . ARG A 1 128 ? 38.465 -4.366 -2.330 1.00 37.78 128 ARG A C 1
ATOM 927 O O . ARG A 1 128 ? 37.746 -3.579 -2.973 1.00 37.78 128 ARG A O 1
#

Sequence (128 aa):
MKASSCTTVCAVLVLVLLTAEAVQVSVAVTCNAVELSSCVNAITSSAPPSQLCCSKVNEQKPCLCQYLKNPSLRQFVSSPNARKVASTCGVPFPTCNDAVQVSYSAWAVTANPQIEVTKPDIKTTTAR

Radius of gyration: 24.52 Å; chains: 1; bounding box: 57×71×47 Å

Organism: NCBI:txid1293975

Foldseek 3Di:
DCPPPPVVVVVVVVVVVVPPDPPPPPPPQDDDCVQLVQCPCCQPVVDARDPSNLVSCVSCLVCLLVLCPDPVNVCRCVGPSVVVNCVNSVHDRDPRDVPPPVPPPPPVPPPDPDDDPPDDPPPPPDDD

InterPro domains:
  IPR016140 Bifunctional inhibitor/plant lipid transfer protein/seed storage helical domain [PF00234] (34-96)
  IPR016140 Bifunctional inhibitor/plant lipid transfer protein/seed storage helical domain [SM00499] (31-96)
  IPR033872 Non-specific lipid-transfer protein type 2 [PTHR33214] (3-96)
  IPR033872 Non-specific lipid-transfer protein type 2 [cd01959] (31-96)
  IPR036312 Bifunctional inhibitor/plant lipid transfer protein/seed storage helical domain superfamily [G3DSA:1.10.110.10] (29-97)
  IPR036312 Bifunctional inhibitor/plant lipid transfer protein/seed storage helical domain superfamily [SSF47699] (30-96)

pLDDT: mean 71.83, std 21.24, range [37.59, 96.31]